Protein AF-A0A6C0AJN1-F1 (afdb_monomer_lite)

Secondary structure (DSSP, 8-state):
----GGGGT--HHHHHHHHHHHHHHHHHT-HHHHHH----TTTTTS---HHHHHHHHH--S---HHHHHHHHHHHHHHHHHHHHHHHHHHS----------------HHHHHHHHHHHHHSPTTPPPPHHHHHHHHH-GGGGTT-

pLDDT: mean 80.26, std 13.32, range [37.97, 93.69]

Radius of gyration: 24.34 Å; chains: 1; bounding box: 43×32×63 Å

Structure (mmCIF, N/CA/C/O backbone):
data_AF-A0A6C0AJN1-F1
#
_entry.id   AF-A0A6C0AJN1-F1
#
loop_
_atom_site.group_PDB
_atom_site.id
_atom_site.type_symbol
_atom_site.label_atom_id
_atom_site.label_alt_id
_atom_site.label_comp_id
_atom_site.label_asym_id
_atom_site.label_entity_id
_atom_site.label_seq_id
_atom_site.pdbx_PDB_ins_code
_atom_site.Cartn_x
_atom_site.Cartn_y
_atom_site.Cartn_z
_atom_site.occupancy
_atom_site.B_iso_or_equiv
_atom_site.auth_seq_id
_atom_site.auth_comp_id
_atom_site.auth_asym_id
_atom_site.auth_atom_id
_atom_site.pdbx_PDB_model_num
ATOM 1 N N . MET A 1 1 ? -6.325 3.435 -18.582 1.00 49.62 1 MET A N 1
ATOM 2 C CA . MET A 1 1 ? -6.537 4.818 -18.097 1.00 49.62 1 MET A CA 1
ATOM 3 C C . MET A 1 1 ? -5.897 4.874 -16.725 1.00 49.62 1 MET A C 1
ATOM 5 O O . MET A 1 1 ? -6.226 3.981 -15.955 1.00 49.62 1 MET A O 1
ATOM 9 N N . PRO A 1 2 ? -4.992 5.827 -16.448 1.00 64.00 2 PRO A N 1
ATOM 10 C CA . PRO A 1 2 ? -4.349 5.928 -15.138 1.00 64.00 2 PRO A CA 1
ATOM 11 C C . PRO A 1 2 ? -5.393 6.192 -14.052 1.00 64.00 2 PRO A C 1
ATOM 13 O O . PRO A 1 2 ? -6.385 6.895 -14.296 1.00 64.00 2 PRO A O 1
ATOM 16 N N . LEU A 1 3 ? -5.188 5.609 -12.876 1.00 71.69 3 LEU A N 1
ATOM 17 C CA . LEU A 1 3 ? -6.141 5.691 -11.778 1.00 71.69 3 LEU A CA 1
ATOM 18 C C . LEU A 1 3 ? -6.139 7.103 -11.163 1.00 71.69 3 LEU A C 1
ATOM 20 O O . LEU A 1 3 ? -5.100 7.743 -10.982 1.00 71.69 3 LEU A O 1
ATOM 24 N N . ASN A 1 4 ? -7.321 7.620 -10.821 1.00 76.44 4 ASN A N 1
ATOM 25 C CA . ASN A 1 4 ? -7.433 8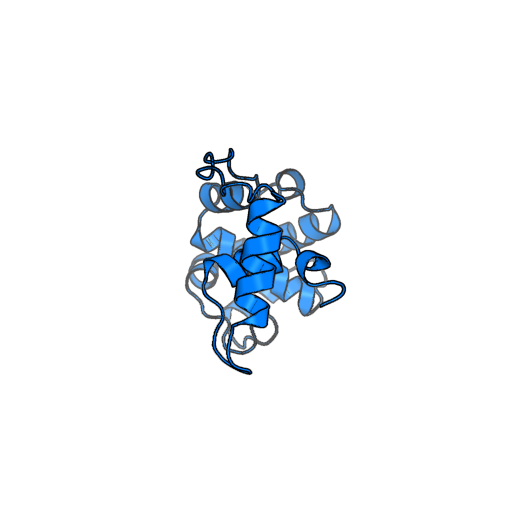.896 -10.114 1.00 76.44 4 ASN A CA 1
ATOM 26 C C . ASN A 1 4 ? -7.402 8.659 -8.597 1.00 76.44 4 ASN A C 1
ATOM 28 O O . ASN A 1 4 ? -8.457 8.551 -7.965 1.00 76.44 4 ASN A O 1
ATOM 32 N N . PHE A 1 5 ? -6.209 8.588 -8.002 1.00 79.56 5 PHE A N 1
ATOM 33 C CA . PHE A 1 5 ? -6.068 8.305 -6.568 1.00 79.56 5 PHE A CA 1
ATOM 34 C C . PHE A 1 5 ? -6.627 9.422 -5.674 1.00 79.56 5 PHE A C 1
ATOM 36 O O . PHE A 1 5 ? -7.049 9.141 -4.555 1.00 79.56 5 PHE A O 1
ATOM 43 N N . SER A 1 6 ? -6.763 10.662 -6.155 1.00 72.06 6 SER A N 1
ATOM 44 C CA . SER A 1 6 ? -7.447 11.720 -5.392 1.00 72.06 6 SER A CA 1
ATOM 45 C C . SER A 1 6 ? -8.900 11.364 -5.055 1.00 72.06 6 SER A C 1
ATOM 47 O O . SER A 1 6 ? -9.394 11.739 -3.994 1.00 72.06 6 SER A O 1
ATOM 49 N N . SER A 1 7 ? -9.579 10.588 -5.909 1.00 75.12 7 SER A N 1
ATOM 50 C CA . SER A 1 7 ? -10.943 10.104 -5.635 1.00 75.12 7 SER A CA 1
ATOM 51 C C . SER A 1 7 ? -11.015 9.057 -4.513 1.00 75.12 7 SER A C 1
ATOM 53 O O . SER A 1 7 ? -12.088 8.810 -3.970 1.00 75.12 7 SER A O 1
ATOM 55 N N . LEU A 1 8 ? -9.869 8.483 -4.134 1.00 78.06 8 LEU A N 1
ATOM 56 C CA . LEU A 1 8 ? -9.728 7.470 -3.088 1.00 78.06 8 LEU A CA 1
ATOM 57 C C . LEU A 1 8 ? -9.303 8.064 -1.733 1.00 78.06 8 LEU A C 1
ATOM 59 O O . LEU A 1 8 ? -9.010 7.317 -0.803 1.00 78.06 8 LEU A O 1
ATOM 63 N N . GLY A 1 9 ? -9.263 9.397 -1.609 1.00 78.62 9 GLY A N 1
ATOM 64 C CA . GLY A 1 9 ? -8.969 10.093 -0.351 1.00 78.62 9 GLY A CA 1
ATOM 65 C C . GLY A 1 9 ? -7.487 10.374 -0.086 1.00 78.62 9 GLY A C 1
ATOM 66 O O . GLY A 1 9 ? -7.149 10.851 0.997 1.00 78.62 9 GLY A O 1
ATOM 67 N N . PHE A 1 10 ? -6.603 10.119 -1.055 1.00 81.56 10 PHE A N 1
ATOM 68 C CA . PHE A 1 10 ? -5.197 10.514 -0.962 1.00 81.56 10 PHE A CA 1
ATOM 69 C C . PHE A 1 10 ? -5.037 12.028 -1.138 1.00 81.56 10 PHE A C 1
ATOM 71 O O . PHE A 1 10 ? -5.748 12.660 -1.926 1.00 81.56 10 PHE A O 1
ATOM 78 N N . ASN A 1 11 ? -4.081 12.616 -0.416 1.00 86.38 11 ASN A N 1
ATOM 79 C CA . ASN A 1 11 ? -3.716 14.015 -0.624 1.00 86.38 11 ASN A CA 1
ATOM 80 C C . ASN A 1 11 ? -3.013 14.198 -1.989 1.00 86.38 11 ASN A C 1
ATOM 82 O O . ASN A 1 11 ? -2.712 13.238 -2.700 1.00 86.38 11 ASN A O 1
ATOM 86 N N . SER A 1 12 ? -2.760 15.449 -2.377 1.00 84.75 12 SER A N 1
ATOM 87 C CA . SER A 1 12 ? -2.162 15.768 -3.679 1.00 84.75 12 SER A CA 1
ATOM 88 C C . SER A 1 12 ? -0.748 15.212 -3.865 1.00 84.75 12 SER A C 1
ATOM 90 O O . SER A 1 12 ? -0.384 14.863 -4.986 1.00 84.75 12 SER A O 1
ATOM 92 N N . GLU A 1 13 ? 0.043 15.141 -2.793 1.00 85.69 13 GLU A N 1
ATOM 93 C CA . GLU A 1 13 ? 1.419 14.636 -2.827 1.00 85.69 13 GLU A CA 1
ATOM 94 C C . GLU A 1 13 ? 1.433 13.114 -3.009 1.00 85.69 13 GLU A C 1
ATOM 96 O O . GLU A 1 13 ? 2.057 12.609 -3.942 1.00 85.69 13 GLU A O 1
ATOM 101 N N . ASP A 1 14 ? 0.653 12.397 -2.201 1.00 85.62 14 ASP A N 1
ATOM 102 C CA . ASP A 1 14 ? 0.499 10.946 -2.292 1.00 85.62 14 ASP A CA 1
ATOM 103 C C . ASP A 1 14 ? -0.088 10.531 -3.647 1.00 85.62 14 ASP A C 1
ATOM 105 O O . ASP A 1 14 ? 0.378 9.570 -4.254 1.00 85.62 14 ASP A O 1
ATOM 109 N N . ASN A 1 15 ? -1.060 11.281 -4.179 1.00 87.81 15 ASN A N 1
ATOM 110 C CA . ASN A 1 15 ? -1.599 11.023 -5.515 1.00 87.81 15 ASN A CA 1
ATOM 111 C C . ASN A 1 15 ? -0.521 11.157 -6.605 1.00 87.81 15 ASN A C 1
ATOM 113 O O . ASN A 1 15 ? -0.460 10.314 -7.496 1.00 87.81 15 ASN A O 1
ATOM 117 N N . ALA A 1 16 ? 0.343 12.175 -6.537 1.00 88.69 16 ALA A N 1
ATOM 118 C CA . ALA A 1 16 ? 1.430 12.338 -7.503 1.00 88.69 16 ALA A CA 1
ATOM 119 C C . ALA A 1 16 ? 2.450 11.189 -7.413 1.00 88.69 16 ALA A C 1
ATOM 121 O O . ALA A 1 16 ? 2.865 10.651 -8.439 1.00 88.69 16 ALA A O 1
ATOM 122 N N . ILE A 1 17 ? 2.793 10.769 -6.192 1.00 91.50 17 ILE A N 1
ATOM 123 C CA . ILE A 1 17 ? 3.685 9.632 -5.924 1.00 91.50 17 ILE A CA 1
ATOM 124 C C . ILE A 1 17 ? 3.102 8.328 -6.486 1.00 91.50 17 ILE A C 1
ATOM 126 O O . ILE A 1 17 ? 3.815 7.577 -7.153 1.00 91.50 17 ILE A O 1
ATOM 130 N N . LEU A 1 18 ? 1.814 8.063 -6.245 1.00 91.50 18 LEU A N 1
ATOM 131 C CA . LEU A 1 18 ? 1.136 6.854 -6.717 1.00 91.50 18 LEU A CA 1
ATOM 132 C C . LEU A 1 18 ? 1.000 6.833 -8.243 1.00 91.50 18 LEU A C 1
ATOM 134 O O . LEU A 1 18 ? 1.236 5.791 -8.846 1.00 91.50 18 LEU A O 1
ATOM 138 N N . GLN A 1 19 ? 0.701 7.972 -8.875 1.00 91.88 19 GLN A N 1
ATOM 139 C CA . GLN A 1 19 ? 0.652 8.083 -10.339 1.00 91.88 19 GLN A CA 1
ATOM 140 C C . GLN A 1 19 ? 2.028 7.908 -10.990 1.00 91.88 19 GLN A C 1
ATOM 142 O O . GLN A 1 19 ? 2.137 7.272 -12.040 1.00 91.88 19 GLN A O 1
ATOM 147 N N . ASP A 1 20 ? 3.084 8.462 -10.386 1.00 93.31 20 ASP A N 1
ATOM 148 C CA . ASP A 1 20 ? 4.454 8.255 -10.863 1.00 93.31 20 ASP A CA 1
ATOM 149 C C . ASP A 1 20 ? 4.841 6.773 -10.778 1.00 93.31 20 ASP A C 1
ATOM 151 O O . ASP A 1 20 ? 5.404 6.226 -11.727 1.00 93.31 20 ASP A O 1
ATOM 155 N N . MET A 1 21 ? 4.462 6.101 -9.684 1.00 93.69 21 MET A N 1
ATOM 156 C CA . MET A 1 21 ? 4.717 4.674 -9.494 1.00 93.69 21 MET A CA 1
ATOM 157 C C . MET A 1 21 ? 3.930 3.801 -10.476 1.00 93.69 21 MET A C 1
ATOM 159 O O . MET A 1 21 ? 4.520 2.945 -11.130 1.00 93.69 21 MET A O 1
ATOM 163 N N . GLU A 1 22 ? 2.624 4.038 -10.623 1.00 92.88 22 GLU A N 1
ATOM 164 C CA . GLU A 1 22 ? 1.759 3.336 -11.581 1.00 92.88 22 GLU A CA 1
ATOM 165 C C . GLU A 1 22 ? 2.332 3.458 -13.000 1.00 92.88 22 GLU A C 1
ATOM 167 O O . GLU A 1 22 ? 2.545 2.456 -13.682 1.00 92.88 22 GLU A O 1
ATOM 172 N N . SER A 1 23 ? 2.697 4.680 -13.411 1.00 93.50 23 SER A N 1
ATOM 173 C CA . SER A 1 23 ? 3.288 4.918 -14.729 1.00 93.50 23 SER A CA 1
ATOM 174 C C . SER A 1 23 ? 4.651 4.247 -14.903 1.00 93.50 23 SER A C 1
ATOM 176 O O . SER A 1 23 ? 4.986 3.861 -16.026 1.00 93.50 23 SER A O 1
ATOM 178 N N . ALA A 1 24 ? 5.460 4.154 -13.847 1.00 93.56 24 ALA A N 1
ATOM 179 C CA . ALA A 1 24 ? 6.751 3.485 -13.907 1.00 93.56 24 ALA A CA 1
ATOM 180 C C . ALA A 1 24 ? 6.590 1.968 -14.065 1.00 93.56 24 ALA A C 1
ATOM 182 O O . ALA A 1 24 ? 7.274 1.392 -14.907 1.00 93.56 24 ALA A O 1
ATOM 183 N N . ILE A 1 25 ? 5.655 1.355 -13.328 1.00 93.06 25 ILE A N 1
ATOM 184 C CA . ILE A 1 25 ? 5.350 -0.083 -13.401 1.00 93.06 25 ILE A CA 1
ATOM 185 C C . ILE A 1 25 ? 4.751 -0.455 -14.764 1.00 93.06 25 ILE A C 1
ATOM 187 O O . ILE A 1 25 ? 5.147 -1.469 -15.341 1.00 93.06 25 ILE A O 1
ATOM 191 N N . ASP A 1 26 ? 3.856 0.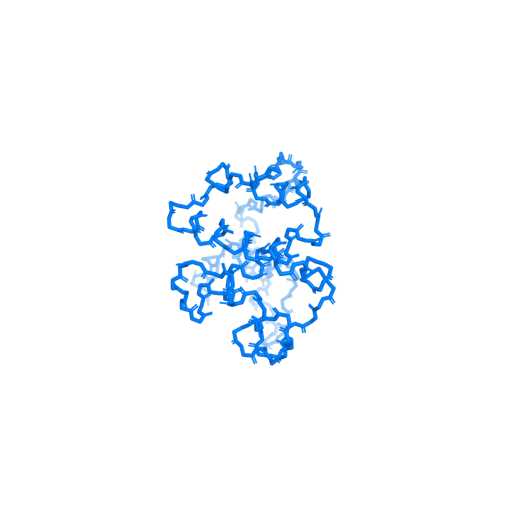382 -15.303 1.00 92.19 26 ASP A N 1
ATOM 192 C CA . ASP A 1 26 ? 3.314 0.236 -16.663 1.00 92.19 26 ASP A CA 1
ATOM 193 C C . ASP A 1 26 ? 4.432 0.202 -17.712 1.00 92.19 26 ASP A C 1
ATOM 195 O O . ASP A 1 26 ? 4.424 -0.618 -18.627 1.00 92.19 26 ASP A O 1
ATOM 199 N N . LYS A 1 27 ? 5.416 1.100 -17.588 1.00 92.81 27 LYS A N 1
ATOM 200 C CA . LYS A 1 27 ? 6.528 1.198 -18.544 1.00 92.81 27 LYS A CA 1
ATOM 201 C C . LYS A 1 27 ? 7.551 0.084 -18.406 1.00 92.81 27 LYS A C 1
ATOM 203 O O . LYS A 1 27 ? 8.180 -0.263 -19.403 1.00 92.81 27 LYS A O 1
ATOM 208 N N . SER A 1 28 ? 7.753 -0.429 -17.196 1.00 91.81 28 SER A N 1
ATOM 209 C CA . SER A 1 28 ? 8.654 -1.553 -16.958 1.00 91.81 28 SER A CA 1
ATOM 210 C C . SER A 1 28 ? 8.021 -2.907 -17.277 1.00 91.81 28 SER A C 1
ATOM 212 O O . SER A 1 28 ? 8.749 -3.894 -17.284 1.00 91.81 28 SER A O 1
ATOM 214 N N . ASP A 1 29 ? 6.711 -2.964 -17.549 1.00 92.06 29 ASP A N 1
ATOM 215 C CA . ASP A 1 29 ? 5.949 -4.200 -17.783 1.00 92.06 29 ASP A CA 1
ATOM 216 C C . ASP A 1 29 ? 6.109 -5.213 -16.632 1.00 92.06 29 ASP A C 1
ATOM 218 O O . ASP A 1 29 ? 6.328 -6.409 -16.812 1.00 92.06 29 ASP A O 1
ATOM 222 N N . THR A 1 30 ? 6.061 -4.707 -15.395 1.00 91.06 30 THR A N 1
ATOM 223 C CA . THR A 1 30 ? 6.340 -5.501 -14.184 1.00 91.06 30 THR A CA 1
ATOM 224 C C . THR A 1 30 ? 5.101 -5.787 -13.343 1.00 91.06 30 THR A C 1
ATOM 226 O O . THR A 1 30 ? 5.243 -6.251 -12.217 1.00 91.06 30 THR A O 1
ATOM 229 N N . TRP A 1 31 ? 3.886 -5.533 -13.836 1.00 89.31 31 TRP A N 1
ATOM 230 C CA . TRP A 1 31 ? 2.653 -5.746 -13.059 1.00 89.31 31 TRP A CA 1
ATOM 231 C C . TRP A 1 31 ? 2.485 -7.183 -12.565 1.00 89.31 31 TRP A C 1
ATOM 233 O O . TRP A 1 31 ? 2.146 -7.396 -11.401 1.00 89.31 31 TRP A O 1
ATOM 243 N N . ASP A 1 32 ? 2.803 -8.168 -13.406 1.00 88.50 32 ASP A N 1
ATOM 244 C CA . ASP A 1 32 ? 2.763 -9.585 -13.031 1.00 88.50 32 ASP A CA 1
ATOM 245 C C . ASP A 1 32 ? 3.733 -9.909 -11.889 1.00 88.50 32 ASP A C 1
ATOM 247 O O . ASP A 1 32 ? 3.407 -10.682 -10.980 1.00 88.50 32 ASP A O 1
ATOM 251 N N . TRP A 1 33 ? 4.918 -9.295 -11.921 1.00 89.56 33 TRP A N 1
ATOM 252 C CA . TRP A 1 33 ? 5.895 -9.411 -10.848 1.00 89.56 33 TRP A CA 1
ATOM 253 C C . TRP A 1 33 ? 5.437 -8.664 -9.598 1.00 89.56 33 TRP A C 1
ATOM 255 O O . TRP A 1 33 ? 5.571 -9.189 -8.506 1.00 89.56 33 TRP A O 1
ATOM 265 N N . VAL A 1 34 ? 4.844 -7.480 -9.722 1.00 89.00 34 VAL A N 1
ATOM 266 C CA . VAL A 1 34 ? 4.332 -6.722 -8.573 1.00 89.00 34 VAL A CA 1
ATOM 267 C C . VAL A 1 34 ? 3.207 -7.489 -7.867 1.00 89.00 34 VAL A C 1
ATOM 269 O O . VAL A 1 34 ? 3.188 -7.534 -6.639 1.00 89.00 34 VAL A O 1
ATOM 272 N N . ALA A 1 35 ? 2.324 -8.161 -8.615 1.00 87.25 35 ALA A N 1
ATOM 273 C CA . ALA A 1 35 ? 1.254 -8.983 -8.051 1.00 87.25 35 ALA A CA 1
ATOM 274 C C . ALA A 1 35 ? 1.783 -10.216 -7.298 1.00 87.25 35 ALA A C 1
ATOM 276 O O . ALA A 1 35 ? 1.306 -10.534 -6.213 1.00 87.25 35 ALA A O 1
ATOM 277 N N . LYS A 1 36 ? 2.748 -10.942 -7.875 1.00 82.94 36 LYS A N 1
ATOM 278 C CA . LYS A 1 36 ? 3.173 -12.271 -7.380 1.00 82.94 36 LYS A CA 1
ATOM 279 C C . LYS A 1 36 ? 4.497 -12.257 -6.619 1.00 82.94 36 LYS A C 1
ATOM 281 O O . LYS A 1 36 ? 4.847 -13.241 -5.972 1.00 82.94 36 LYS A O 1
ATOM 286 N N . GLY A 1 37 ? 5.259 -11.187 -6.768 1.00 71.94 37 GLY A N 1
ATOM 287 C CA . GLY A 1 37 ? 6.618 -11.049 -6.283 1.00 71.94 37 GLY A CA 1
ATOM 288 C C . GLY A 1 37 ? 6.648 -10.801 -4.787 1.00 71.94 37 GLY A C 1
ATOM 289 O O . GLY A 1 37 ? 5.925 -9.958 -4.257 1.00 71.94 37 GLY A O 1
ATOM 290 N N . ASP A 1 38 ? 7.528 -11.532 -4.115 1.00 75.19 38 ASP A N 1
ATOM 291 C CA . ASP A 1 38 ? 7.895 -11.257 -2.736 1.00 75.19 38 ASP A CA 1
ATOM 292 C C . ASP A 1 38 ? 9.053 -10.242 -2.741 1.00 75.19 38 ASP A C 1
ATOM 294 O O . ASP A 1 38 ? 10.143 -10.563 -3.233 1.00 75.19 38 ASP A O 1
ATOM 298 N N . PRO A 1 39 ? 8.866 -9.018 -2.215 1.00 71.81 39 PRO A N 1
ATOM 299 C CA . PRO A 1 39 ? 9.957 -8.056 -2.096 1.00 71.81 39 PRO A CA 1
ATOM 300 C C . PRO A 1 39 ? 11.074 -8.523 -1.145 1.00 71.81 39 PRO A C 1
ATOM 302 O O . PRO A 1 39 ? 12.168 -7.949 -1.154 1.00 71.81 39 PRO A O 1
ATOM 305 N N . GLY A 1 40 ? 10.826 -9.580 -0.366 1.00 69.38 40 GLY A N 1
ATOM 306 C CA . GLY A 1 40 ? 11.747 -10.199 0.571 1.00 69.38 40 GLY A CA 1
ATOM 307 C C . GLY A 1 40 ? 11.656 -9.598 1.973 1.00 69.38 40 GLY A C 1
ATOM 308 O O . GLY A 1 40 ? 10.896 -8.672 2.251 1.00 69.38 40 GLY A O 1
ATOM 309 N N . LYS A 1 41 ? 12.504 -10.103 2.880 1.00 72.50 41 LYS A N 1
ATOM 310 C CA . LYS A 1 41 ? 12.505 -9.763 4.320 1.00 72.50 41 LYS A CA 1
ATOM 311 C C . LYS A 1 41 ? 12.608 -8.260 4.630 1.00 72.50 41 LYS A C 1
ATOM 313 O O . LYS A 1 41 ? 12.207 -7.836 5.709 1.00 72.50 41 LYS A O 1
ATOM 318 N N . TRP A 1 42 ? 13.176 -7.478 3.716 1.00 74.50 42 TRP A N 1
ATOM 319 C CA . TRP A 1 42 ? 13.447 -6.049 3.895 1.00 74.50 42 TRP A CA 1
ATOM 320 C C . TRP A 1 42 ? 12.534 -5.144 3.055 1.00 74.50 42 TRP A C 1
ATOM 322 O O . TRP A 1 42 ? 12.819 -3.955 2.923 1.00 74.50 42 TRP A O 1
ATOM 332 N N . GLY A 1 43 ? 11.468 -5.706 2.477 1.00 81.00 43 GLY A N 1
ATOM 333 C CA . GLY A 1 43 ? 10.489 -4.955 1.701 1.00 81.00 43 GLY A CA 1
ATOM 334 C C . GLY A 1 43 ? 11.040 -4.376 0.396 1.00 81.00 43 GLY A C 1
ATOM 335 O O . GLY A 1 43 ? 12.162 -4.649 -0.043 1.00 81.00 43 GLY A O 1
ATOM 336 N N . TYR A 1 44 ? 10.212 -3.564 -0.260 1.00 84.50 44 TYR A N 1
ATOM 337 C CA . TYR A 1 44 ? 10.506 -3.002 -1.581 1.00 84.50 44 TYR A CA 1
ATOM 338 C C . TYR A 1 44 ? 11.689 -2.027 -1.577 1.00 84.50 44 TYR A C 1
ATOM 340 O O . TYR A 1 44 ? 12.359 -1.852 -2.598 1.00 84.50 44 TYR A O 1
ATOM 348 N N . PHE A 1 45 ? 11.988 -1.410 -0.432 1.00 79.19 45 PHE A N 1
ATOM 349 C CA . PHE A 1 45 ? 13.078 -0.447 -0.315 1.00 79.19 45 PHE A CA 1
ATOM 350 C C . PHE A 1 45 ? 14.457 -1.075 -0.590 1.00 79.19 45 PHE A C 1
ATOM 352 O O . PHE A 1 45 ? 15.246 -0.511 -1.359 1.00 79.19 45 PHE A O 1
ATOM 359 N N . MET A 1 46 ? 14.737 -2.250 -0.013 1.00 78.62 46 MET A N 1
ATOM 360 C CA . MET A 1 46 ? 16.037 -2.932 -0.139 1.00 78.62 46 MET A CA 1
ATOM 361 C C . MET A 1 46 ? 16.012 -4.138 -1.086 1.00 78.62 46 MET A C 1
ATOM 363 O O . MET A 1 46 ? 16.965 -4.918 -1.108 1.00 78.62 46 MET A O 1
ATOM 367 N N . SER A 1 47 ? 14.942 -4.311 -1.864 1.00 82.25 47 SER A N 1
ATOM 368 C CA . SER A 1 47 ? 14.821 -5.457 -2.761 1.00 82.25 47 SER A CA 1
ATOM 369 C C . SER A 1 47 ? 15.889 -5.417 -3.873 1.00 82.25 47 SER A C 1
ATOM 371 O O . SER A 1 47 ? 15.996 -4.414 -4.587 1.00 82.25 47 SER A O 1
ATOM 373 N N . PRO A 1 48 ? 16.685 -6.491 -4.061 1.00 81.12 48 PRO A N 1
ATOM 374 C CA . PRO A 1 48 ? 17.692 -6.575 -5.124 1.00 81.12 48 PRO A CA 1
ATOM 375 C C . PRO A 1 48 ? 17.105 -6.980 -6.490 1.00 81.12 48 PRO A C 1
ATOM 377 O O . PRO A 1 48 ? 17.858 -7.140 -7.464 1.00 81.12 48 PRO A O 1
ATOM 380 N N . ALA A 1 49 ? 15.782 -7.168 -6.559 1.00 86.12 49 ALA A N 1
ATOM 381 C CA . ALA A 1 49 ? 15.072 -7.647 -7.735 1.00 86.12 49 ALA A CA 1
ATOM 382 C C . ALA A 1 49 ? 15.378 -6.782 -8.978 1.00 86.12 49 ALA A C 1
ATOM 384 O O . ALA A 1 49 ? 15.421 -5.547 -8.882 1.00 86.12 49 ALA A O 1
ATOM 385 N N . PRO A 1 50 ? 15.653 -7.395 -10.144 1.00 89.19 50 PRO A N 1
ATOM 386 C CA . PRO A 1 50 ? 15.895 -6.650 -11.379 1.00 89.19 50 PRO A CA 1
ATOM 387 C C . PRO A 1 50 ? 14.685 -5.800 -11.797 1.00 89.19 50 PRO A C 1
ATOM 389 O O . PRO A 1 50 ? 14.876 -4.709 -12.325 1.00 89.19 50 PRO A O 1
ATOM 392 N N . GLU A 1 51 ? 13.469 -6.227 -11.470 1.00 90.81 51 GLU A N 1
ATOM 393 C CA . GLU A 1 51 ? 12.220 -5.512 -11.742 1.00 90.81 51 GLU A CA 1
ATOM 394 C C . GLU A 1 51 ? 12.164 -4.178 -10.992 1.00 90.81 51 GLU A C 1
ATOM 396 O O . GLU A 1 51 ? 11.811 -3.155 -11.568 1.00 90.81 51 GLU A O 1
ATOM 401 N N . ILE A 1 52 ? 12.628 -4.140 -9.738 1.00 89.69 52 ILE A N 1
ATOM 402 C CA . ILE A 1 52 ? 12.722 -2.894 -8.960 1.00 89.69 52 ILE A CA 1
ATOM 403 C C . ILE A 1 52 ? 13.735 -1.934 -9.573 1.00 89.69 52 ILE A C 1
ATOM 405 O O . ILE A 1 52 ? 13.523 -0.721 -9.571 1.00 89.69 52 ILE A O 1
ATOM 409 N N . ARG A 1 53 ? 14.838 -2.460 -10.115 1.00 89.19 53 ARG A N 1
ATOM 410 C CA . ARG A 1 53 ? 15.802 -1.634 -10.850 1.00 89.19 53 ARG A CA 1
ATOM 411 C C . ARG A 1 53 ? 15.186 -1.057 -12.118 1.00 89.19 53 ARG A C 1
ATOM 413 O O . ARG A 1 53 ? 15.487 0.090 -12.431 1.00 89.19 53 ARG A O 1
ATOM 420 N N . GLU A 1 54 ? 14.336 -1.812 -12.805 1.00 91.94 54 GLU A N 1
ATOM 421 C CA . GLU A 1 54 ? 13.653 -1.333 -14.004 1.00 91.9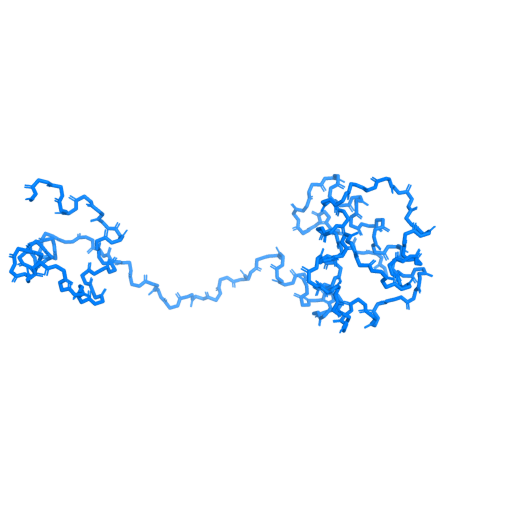4 54 GLU A CA 1
ATOM 422 C C . GLU A 1 54 ? 12.584 -0.287 -13.671 1.00 91.94 54 GLU A C 1
ATOM 424 O O . GLU A 1 54 ? 12.629 0.804 -14.231 1.00 91.94 54 GLU A O 1
ATOM 429 N N . ILE A 1 55 ? 11.727 -0.530 -12.673 1.00 92.25 55 ILE A N 1
ATOM 430 C CA . ILE A 1 55 ? 10.744 0.453 -12.180 1.00 92.25 55 ILE A CA 1
ATOM 431 C C . ILE A 1 55 ? 11.444 1.775 -11.831 1.00 92.25 55 ILE A C 1
ATOM 433 O O . ILE A 1 55 ? 11.039 2.846 -12.283 1.00 92.25 55 ILE A O 1
ATOM 437 N N . ARG A 1 56 ? 12.564 1.714 -11.095 1.00 90.19 56 ARG A N 1
ATOM 438 C CA . ARG A 1 56 ? 13.335 2.905 -10.698 1.00 90.19 56 ARG A CA 1
ATOM 439 C C . ARG A 1 56 ? 13.882 3.719 -11.874 1.00 90.19 56 ARG A C 1
ATOM 441 O O . ARG A 1 56 ? 14.116 4.910 -11.694 1.00 90.19 56 ARG A O 1
ATOM 448 N N . ARG A 1 57 ? 14.089 3.123 -13.055 1.00 91.50 57 ARG A N 1
ATOM 449 C CA . ARG A 1 57 ? 14.537 3.854 -14.259 1.00 91.50 57 ARG A CA 1
ATOM 450 C C . ARG A 1 57 ? 13.436 4.712 -14.873 1.00 91.50 57 ARG A C 1
ATOM 452 O O . ARG A 1 57 ? 13.754 5.676 -15.564 1.00 91.50 57 ARG A O 1
ATOM 459 N N . HIS A 1 58 ? 12.172 4.365 -14.632 1.00 92.56 58 HIS A N 1
ATOM 460 C CA . HIS A 1 58 ? 11.016 5.038 -15.229 1.00 92.56 58 HIS A CA 1
ATOM 461 C C . HIS A 1 58 ? 10.329 6.039 -14.292 1.00 92.56 58 HIS A C 1
ATOM 463 O O . HIS A 1 58 ? 9.469 6.789 -14.761 1.00 92.56 58 HIS A O 1
ATOM 469 N N . LEU A 1 59 ? 10.733 6.089 -13.014 1.00 92.38 59 LEU A N 1
ATOM 470 C CA . LEU A 1 59 ? 10.292 7.103 -12.050 1.00 92.38 59 LEU A CA 1
ATOM 471 C C . LEU A 1 59 ? 10.712 8.503 -12.505 1.00 92.38 59 LEU A C 1
ATOM 473 O O . LEU A 1 59 ? 11.862 8.730 -12.889 1.00 92.38 59 LEU A O 1
ATOM 477 N N . LYS A 1 60 ? 9.787 9.459 -12.428 1.00 90.69 60 LYS A N 1
ATOM 478 C CA . LYS A 1 60 ? 10.052 10.867 -12.757 1.00 90.69 60 LYS A CA 1
ATOM 479 C C . LYS A 1 60 ? 10.249 11.720 -11.515 1.00 90.69 60 LYS A C 1
ATOM 481 O O . LYS A 1 60 ? 10.828 12.803 -11.614 1.00 90.69 60 LYS A O 1
ATOM 486 N N . MET A 1 61 ? 9.757 11.264 -10.367 1.00 88.88 61 MET A N 1
ATOM 487 C CA . MET A 1 61 ? 9.890 11.964 -9.096 1.00 88.88 61 MET A CA 1
ATOM 488 C C . MET A 1 61 ? 10.977 11.328 -8.231 1.00 88.88 61 MET A C 1
ATOM 490 O O . MET A 1 61 ? 11.315 10.154 -8.368 1.00 88.88 61 MET A O 1
ATOM 494 N N . SER A 1 62 ? 11.543 12.121 -7.321 1.00 86.75 62 SER A N 1
ATOM 495 C CA . SER A 1 62 ? 12.431 11.585 -6.293 1.00 86.75 62 SER A CA 1
ATOM 496 C C . SER A 1 62 ? 11.588 10.974 -5.181 1.00 86.75 62 SER A C 1
ATOM 498 O O . SER A 1 62 ? 10.750 11.656 -4.592 1.00 86.75 62 SER A O 1
ATOM 500 N N . HIS A 1 63 ? 11.825 9.701 -4.881 1.00 87.56 63 HIS A N 1
ATOM 501 C CA . HIS A 1 63 ? 11.151 8.992 -3.799 1.00 87.56 63 HIS A CA 1
ATOM 502 C C . HIS A 1 63 ? 12.134 8.745 -2.662 1.00 87.56 63 HIS A C 1
ATOM 504 O O . HIS A 1 63 ? 13.246 8.258 -2.870 1.00 87.56 63 HIS A O 1
ATOM 510 N N . THR A 1 64 ? 11.711 9.037 -1.435 1.00 88.50 64 THR A N 1
ATOM 511 C CA . THR A 1 64 ? 12.417 8.532 -0.256 1.00 88.50 64 THR A CA 1
ATOM 512 C C . THR A 1 64 ? 12.235 7.018 -0.153 1.00 88.50 64 THR A C 1
ATOM 514 O O . THR A 1 64 ? 11.295 6.452 -0.709 1.00 88.50 64 THR A O 1
ATOM 517 N N . ALA A 1 65 ? 13.092 6.365 0.632 1.00 83.94 65 ALA A N 1
ATOM 518 C CA . ALA A 1 65 ? 12.954 4.952 0.982 1.00 83.94 65 ALA A CA 1
ATOM 519 C C . ALA A 1 65 ? 11.519 4.575 1.389 1.00 83.94 65 ALA A C 1
ATOM 521 O O . ALA A 1 65 ? 10.938 3.620 0.880 1.00 83.94 65 ALA A O 1
ATOM 522 N N . LYS A 1 66 ? 10.946 5.392 2.276 1.00 86.88 66 LYS A N 1
ATOM 523 C CA . LYS A 1 66 ? 9.635 5.177 2.881 1.00 86.88 66 LYS A CA 1
ATOM 524 C C . LYS A 1 66 ? 8.493 5.412 1.894 1.00 86.88 66 LYS A C 1
ATOM 526 O O . LYS A 1 66 ? 7.551 4.629 1.870 1.00 86.88 66 LYS A O 1
ATOM 531 N N . THR A 1 67 ? 8.563 6.476 1.091 1.00 89.44 67 THR A N 1
ATOM 532 C CA . THR A 1 67 ? 7.514 6.777 0.100 1.00 89.44 67 THR A CA 1
ATOM 533 C C . THR A 1 67 ? 7.523 5.762 -1.036 1.00 89.44 67 THR A C 1
ATOM 535 O O . THR A 1 67 ? 6.458 5.329 -1.460 1.00 89.44 67 THR A O 1
ATOM 538 N N . PHE A 1 68 ? 8.707 5.308 -1.461 1.00 90.44 68 PHE A N 1
ATOM 539 C CA . PHE A 1 68 ? 8.842 4.234 -2.443 1.00 90.44 68 PHE A CA 1
ATOM 540 C C . PHE A 1 68 ? 8.223 2.927 -1.935 1.00 90.44 68 PHE A C 1
ATOM 542 O O . PHE A 1 68 ? 7.441 2.296 -2.640 1.00 90.44 68 PHE A O 1
ATOM 549 N N . GLU A 1 69 ? 8.547 2.529 -0.703 1.00 90.06 69 GLU A N 1
ATOM 550 C CA . GLU A 1 69 ? 8.010 1.308 -0.098 1.00 90.06 69 GLU A CA 1
ATOM 551 C C . GLU A 1 69 ? 6.487 1.364 0.076 1.00 90.06 69 GLU A C 1
ATOM 553 O O . GLU A 1 69 ? 5.794 0.411 -0.287 1.00 90.06 69 GLU A O 1
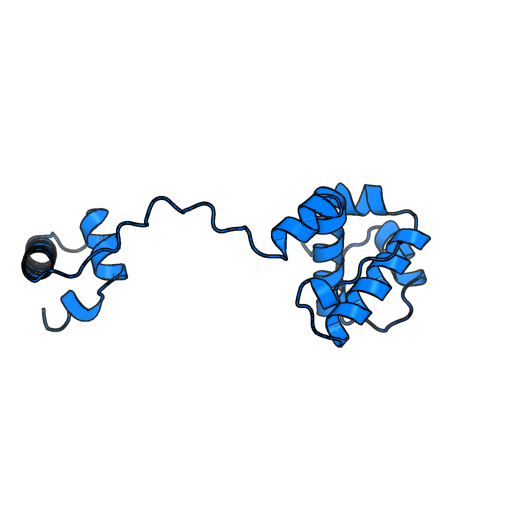ATOM 558 N N . ALA A 1 70 ? 5.957 2.490 0.562 1.00 88.75 70 ALA A N 1
ATOM 559 C CA . ALA A 1 70 ? 4.518 2.694 0.686 1.00 88.75 70 ALA A CA 1
ATOM 560 C C . ALA A 1 70 ? 3.818 2.625 -0.681 1.00 88.75 70 ALA A C 1
ATOM 562 O O . ALA A 1 70 ? 2.861 1.870 -0.838 1.00 88.75 70 ALA A O 1
ATOM 563 N N . ALA A 1 71 ? 4.333 3.337 -1.687 1.00 91.94 71 ALA A N 1
ATOM 564 C CA . ALA A 1 71 ? 3.760 3.343 -3.030 1.00 91.94 71 ALA A CA 1
ATOM 565 C C . ALA A 1 71 ? 3.793 1.952 -3.679 1.00 91.94 71 ALA A C 1
ATOM 567 O O . ALA A 1 71 ? 2.782 1.509 -4.212 1.00 91.94 71 ALA A O 1
ATOM 568 N N . MET A 1 72 ? 4.907 1.221 -3.580 1.00 91.31 72 MET A N 1
ATOM 569 C CA . MET A 1 72 ? 5.001 -0.149 -4.102 1.00 91.31 72 MET A CA 1
ATOM 570 C C . MET A 1 72 ? 4.031 -1.112 -3.411 1.00 91.31 72 MET A C 1
ATOM 572 O O . MET A 1 72 ? 3.471 -1.983 -4.068 1.00 91.31 72 MET A O 1
ATOM 576 N N . THR A 1 73 ? 3.791 -0.939 -2.110 1.00 89.50 73 THR A N 1
ATOM 577 C CA . THR A 1 73 ? 2.814 -1.748 -1.362 1.00 89.50 73 THR A CA 1
ATOM 578 C C . THR A 1 73 ? 1.381 -1.481 -1.838 1.00 89.50 73 THR A C 1
ATOM 580 O O . THR A 1 73 ? 0.577 -2.407 -1.981 1.00 89.50 73 THR A O 1
ATOM 583 N N . GLU A 1 74 ? 1.058 -0.221 -2.137 1.00 90.25 74 GLU A N 1
ATOM 584 C CA . GLU A 1 74 ? -0.234 0.143 -2.729 1.00 90.25 74 GLU A CA 1
ATOM 585 C C . GLU A 1 74 ? -0.374 -0.416 -4.151 1.00 90.25 74 GLU A C 1
ATOM 587 O O . GLU A 1 74 ? -1.409 -0.991 -4.485 1.00 90.25 74 GLU A O 1
ATOM 592 N N . MET A 1 75 ? 0.686 -0.350 -4.964 1.00 92.06 75 MET A N 1
ATOM 593 C CA . MET A 1 75 ? 0.690 -0.941 -6.308 1.00 92.06 75 MET A CA 1
ATOM 594 C C . MET A 1 75 ? 0.578 -2.466 -6.274 1.00 92.06 75 MET A C 1
ATOM 596 O O . MET A 1 75 ? -0.128 -3.037 -7.098 1.00 92.06 75 MET A O 1
ATOM 600 N N . GLN A 1 76 ? 1.197 -3.137 -5.301 1.00 90.38 76 GLN A N 1
ATOM 601 C CA . GLN A 1 76 ? 1.011 -4.572 -5.080 1.00 90.38 76 GLN A CA 1
ATOM 602 C C . GLN A 1 76 ? -0.442 -4.906 -4.742 1.00 90.38 76 GLN A C 1
ATOM 604 O O . GLN A 1 76 ? -1.004 -5.850 -5.295 1.00 90.38 76 GLN A O 1
ATOM 609 N N . SER A 1 77 ? -1.073 -4.109 -3.880 1.00 87.88 77 SER A N 1
ATOM 610 C CA . SER A 1 77 ? -2.489 -4.279 -3.541 1.00 87.88 77 SER A CA 1
ATOM 611 C C . SER A 1 77 ? -3.385 -4.077 -4.766 1.00 87.88 77 SER A C 1
ATOM 613 O O . SER A 1 77 ? -4.304 -4.865 -4.992 1.00 87.88 77 SER A O 1
ATOM 615 N N . LEU A 1 78 ? -3.087 -3.068 -5.591 1.00 88.88 78 LEU A N 1
ATOM 616 C CA . LEU A 1 78 ? -3.772 -2.814 -6.857 1.00 88.88 78 LEU A CA 1
ATOM 617 C C . LEU A 1 78 ? -3.597 -3.972 -7.850 1.00 88.88 78 LEU A C 1
ATOM 619 O O . LEU A 1 78 ? -4.573 -4.420 -8.449 1.00 88.88 78 LEU A O 1
ATOM 623 N N . ALA A 1 79 ? -2.378 -4.493 -7.982 1.00 88.50 79 ALA A N 1
ATOM 624 C CA . ALA A 1 79 ? -2.051 -5.594 -8.883 1.00 88.50 79 ALA A CA 1
ATOM 625 C C . ALA A 1 79 ? -2.717 -6.917 -8.461 1.00 88.50 79 ALA A C 1
ATOM 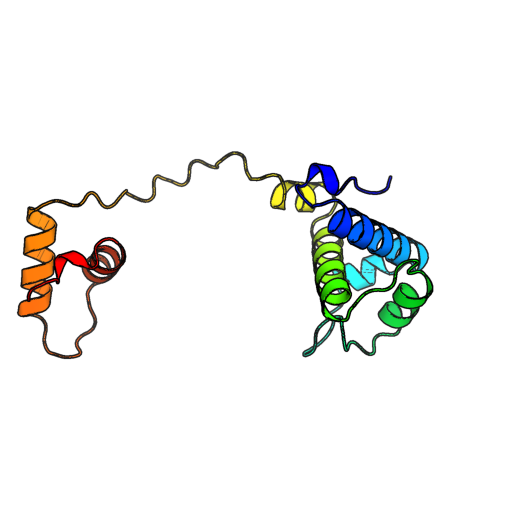627 O O . ALA A 1 79 ? -3.166 -7.685 -9.308 1.00 88.50 79 ALA A O 1
ATOM 628 N N . LEU A 1 80 ? -2.804 -7.176 -7.152 1.00 86.81 80 LEU A N 1
ATOM 629 C CA . LEU A 1 80 ? -3.422 -8.379 -6.589 1.00 86.81 80 LEU A CA 1
ATOM 630 C C . LEU A 1 80 ? -4.950 -8.371 -6.681 1.00 86.81 80 LEU A C 1
ATOM 632 O O . LEU A 1 80 ? -5.556 -9.402 -6.971 1.00 86.81 80 LEU A O 1
ATOM 636 N N . LEU A 1 81 ? -5.578 -7.233 -6.381 1.00 83.81 81 LEU A N 1
ATOM 637 C CA . LEU A 1 81 ? -7.036 -7.122 -6.277 1.00 83.81 81 LEU A CA 1
ATOM 638 C C . LEU A 1 81 ? -7.700 -6.697 -7.591 1.00 83.81 81 LEU A C 1
ATOM 640 O O . LEU A 1 81 ? -8.917 -6.833 -7.736 1.00 83.81 81 LEU A O 1
ATOM 644 N N . GLY A 1 82 ? -6.921 -6.153 -8.527 1.00 84.12 82 GLY A N 1
ATOM 645 C CA . GLY A 1 82 ? -7.442 -5.408 -9.665 1.00 84.12 82 GLY A CA 1
ATOM 646 C C . GLY A 1 82 ? -8.036 -4.060 -9.245 1.00 84.12 82 GLY A C 1
ATOM 647 O O . GLY A 1 82 ? -8.233 -3.773 -8.062 1.00 84.12 82 GLY A O 1
ATOM 648 N N . ILE A 1 83 ? -8.345 -3.223 -10.236 1.00 84.25 83 ILE A N 1
ATOM 649 C CA . ILE A 1 83 ? -8.844 -1.852 -10.034 1.00 84.25 83 ILE A CA 1
ATOM 650 C C . ILE A 1 83 ? -10.098 -1.831 -9.151 1.00 84.25 83 ILE A C 1
ATOM 652 O O . ILE A 1 83 ? -10.131 -1.115 -8.153 1.00 84.25 83 ILE A O 1
ATOM 656 N N . ASP A 1 84 ? -11.105 -2.643 -9.476 1.00 79.94 84 ASP A N 1
ATOM 657 C CA . ASP A 1 84 ? -12.382 -2.651 -8.754 1.00 79.94 84 ASP A CA 1
ATOM 658 C C . ASP A 1 84 ? -12.220 -3.135 -7.308 1.00 79.94 84 ASP A C 1
ATOM 660 O O . ASP A 1 84 ? -12.758 -2.535 -6.373 1.00 79.94 84 ASP A O 1
ATOM 664 N N . GLY A 1 85 ? -11.424 -4.190 -7.111 1.00 80.62 85 GLY A N 1
ATOM 665 C CA . GLY A 1 85 ? -11.115 -4.726 -5.791 1.00 80.62 85 GLY A CA 1
ATOM 666 C C . GLY A 1 85 ? -10.350 -3.713 -4.944 1.00 80.62 85 GLY A C 1
ATOM 667 O O . GLY A 1 85 ? -10.755 -3.423 -3.819 1.00 80.62 85 GLY A O 1
ATOM 668 N N . TYR A 1 86 ? -9.306 -3.101 -5.496 1.00 85.00 86 TYR A N 1
ATOM 669 C CA . TYR A 1 86 ? -8.519 -2.084 -4.804 1.00 85.00 86 TYR A CA 1
ATOM 670 C C . TYR A 1 86 ? -9.358 -0.859 -4.435 1.00 85.00 86 TYR A C 1
ATOM 672 O O . TYR A 1 86 ? -9.382 -0.470 -3.265 1.00 85.00 86 TYR A O 1
ATOM 680 N N . CYS A 1 87 ? -10.122 -0.307 -5.381 1.00 82.56 87 CYS A N 1
ATOM 681 C CA . CYS A 1 87 ? -11.039 0.798 -5.111 1.00 82.56 87 CYS A CA 1
ATOM 682 C C . CYS A 1 87 ? -12.011 0.438 -3.983 1.00 82.56 87 CYS A C 1
ATOM 684 O O . CYS A 1 87 ? -12.127 1.213 -3.040 1.00 82.56 87 CYS A O 1
ATOM 686 N N . SER A 1 88 ? -12.603 -0.764 -3.993 1.00 77.06 88 SER A N 1
ATOM 687 C CA . SER A 1 88 ? -13.520 -1.206 -2.931 1.00 77.06 88 SER A CA 1
ATOM 688 C C . SER A 1 88 ? -12.878 -1.272 -1.536 1.00 77.06 88 SER A C 1
ATOM 690 O O . SER A 1 88 ? -13.558 -1.031 -0.537 1.00 77.06 88 SER A O 1
ATOM 692 N N . THR A 1 89 ? -11.564 -1.526 -1.444 1.00 77.62 89 THR A N 1
ATOM 693 C CA . THR A 1 89 ? -10.837 -1.462 -0.162 1.00 77.62 89 THR A CA 1
ATOM 694 C C . THR A 1 89 ? -10.585 -0.032 0.319 1.00 77.62 89 THR A C 1
ATOM 696 O O . THR A 1 89 ? -10.440 0.185 1.522 1.00 77.62 89 THR A O 1
ATOM 699 N N . LYS A 1 90 ? -10.545 0.946 -0.597 1.00 75.50 90 LYS A N 1
ATOM 700 C CA . LYS A 1 90 ? -10.245 2.356 -0.303 1.00 75.50 90 LYS A CA 1
ATOM 701 C C . LYS A 1 90 ? -11.497 3.225 -0.149 1.00 75.50 90 LYS A C 1
ATOM 703 O O . LYS A 1 90 ? -11.497 4.134 0.672 1.00 75.50 90 LYS A O 1
ATOM 708 N N . THR A 1 91 ? -12.585 2.940 -0.866 1.00 62.06 91 THR A N 1
ATOM 709 C CA . THR A 1 91 ? -13.808 3.770 -0.900 1.00 62.06 91 THR A CA 1
ATOM 710 C C . THR A 1 91 ? -14.769 3.566 0.276 1.00 62.06 91 THR A C 1
ATOM 712 O O . THR A 1 91 ? -15.888 4.062 0.226 1.00 62.06 91 THR A O 1
ATOM 715 N N . LEU A 1 92 ? -14.343 2.890 1.347 1.00 49.19 92 LEU A N 1
ATOM 716 C CA . LEU A 1 92 ? -15.197 2.295 2.382 1.00 49.19 92 LEU A CA 1
ATOM 717 C C . LEU A 1 92 ? -16.132 1.203 1.826 1.00 49.19 92 LEU A C 1
ATOM 719 O O . LEU A 1 92 ? -16.679 1.314 0.727 1.00 49.19 92 LEU A O 1
ATOM 723 N N . PRO A 1 93 ? -16.395 0.152 2.616 1.00 43.66 93 PRO A N 1
ATOM 724 C CA . PRO A 1 93 ? -17.555 -0.678 2.372 1.00 43.66 93 PRO A CA 1
ATOM 725 C C . PRO A 1 93 ? -18.794 0.206 2.608 1.00 43.66 93 PRO A C 1
ATOM 727 O O . PRO A 1 93 ? -18.846 0.950 3.593 1.00 43.66 93 PRO A O 1
ATOM 730 N N . PHE A 1 94 ? -19.849 0.073 1.790 1.00 40.19 94 PHE A N 1
ATOM 731 C CA . PHE A 1 94 ? -21.190 0.172 2.384 1.00 40.19 94 PHE A CA 1
ATOM 732 C C . PHE A 1 94 ? -21.107 -0.629 3.675 1.00 40.19 94 PHE A C 1
ATOM 734 O O . PHE A 1 94 ? -20.613 -1.757 3.588 1.00 40.19 94 PHE A O 1
ATOM 741 N N . PRO A 1 95 ? -21.488 -0.098 4.848 1.00 37.97 95 PRO A N 1
ATOM 742 C CA . PRO A 1 95 ? -21.454 -0.909 6.042 1.00 37.97 95 PRO A CA 1
ATOM 743 C C . PRO A 1 95 ? -22.289 -2.147 5.726 1.00 37.97 95 PRO A C 1
ATOM 745 O O . PRO A 1 95 ? -23.515 -2.086 5.682 1.00 37.97 95 PRO A O 1
ATOM 748 N N . VAL A 1 96 ? -21.622 -3.285 5.493 1.00 41.38 96 VAL A N 1
ATOM 749 C CA . VAL A 1 96 ? -22.187 -4.574 5.852 1.00 41.38 96 VAL A CA 1
ATOM 750 C C . VAL A 1 96 ? -22.647 -4.292 7.267 1.00 41.38 96 VAL A C 1
ATOM 752 O O . VAL A 1 96 ? -21.799 -3.834 8.045 1.00 41.38 96 VAL A O 1
ATOM 755 N N . PRO A 1 97 ? -23.945 -4.395 7.596 1.00 38.50 97 PRO A N 1
ATOM 756 C CA . PRO A 1 97 ? -24.353 -4.229 8.970 1.00 38.50 97 PRO A CA 1
ATOM 757 C C . PRO A 1 97 ? -23.540 -5.272 9.719 1.00 38.50 97 PRO A C 1
ATOM 759 O O . PRO A 1 97 ? -23.818 -6.468 9.642 1.00 38.50 97 PRO A O 1
ATOM 762 N N . SER A 1 98 ? -22.447 -4.836 10.353 1.00 39.81 98 SER A N 1
ATOM 763 C CA . SER A 1 98 ? -21.715 -5.655 11.285 1.00 39.81 98 SER A CA 1
ATOM 764 C C . SER A 1 98 ? -22.810 -6.026 12.249 1.00 39.81 98 SER A C 1
ATOM 766 O O . SER A 1 98 ? -23.394 -5.103 12.832 1.00 39.81 98 SER A O 1
ATOM 768 N N . ALA A 1 99 ? -23.161 -7.317 12.316 1.00 39.34 99 ALA A N 1
ATOM 769 C CA . ALA A 1 99 ? -24.071 -7.819 13.331 1.00 39.34 99 ALA A CA 1
ATOM 770 C C . ALA A 1 99 ? -23.707 -7.050 14.594 1.00 39.34 99 ALA A C 1
ATOM 772 O O . ALA A 1 99 ? -22.511 -7.067 14.920 1.00 39.34 99 ALA A O 1
ATOM 773 N N . PRO A 1 100 ? -24.631 -6.227 15.133 1.00 39.91 100 PRO A N 1
ATOM 774 C CA . PRO A 1 100 ? -24.284 -5.157 16.049 1.00 39.91 100 PRO A CA 1
ATOM 775 C C . PRO A 1 100 ? -23.313 -5.755 17.044 1.00 39.91 100 PRO A C 1
ATOM 777 O O . PRO A 1 100 ? -23.670 -6.726 17.714 1.00 39.91 100 PRO A O 1
ATOM 780 N N . LYS A 1 101 ? -22.052 -5.278 17.050 1.00 48.62 101 LYS A N 1
ATOM 781 C CA . LYS A 1 101 ? -21.138 -5.602 18.146 1.00 48.62 101 LYS A CA 1
ATOM 782 C C . LYS A 1 101 ? -21.968 -5.227 19.345 1.00 48.62 101 LYS A C 1
ATOM 784 O O . LYS A 1 101 ? -22.277 -4.042 19.446 1.00 48.62 101 LYS A O 1
ATOM 789 N N . ALA A 1 102 ? -22.454 -6.218 20.099 1.00 50.00 102 ALA A N 1
ATOM 790 C CA . ALA A 1 102 ? -23.400 -5.973 21.169 1.00 50.00 102 ALA A CA 1
ATOM 791 C C . ALA A 1 102 ? -22.756 -4.867 21.981 1.00 50.00 102 ALA A C 1
ATOM 793 O O . ALA A 1 102 ? -21.672 -5.072 22.530 1.00 50.00 102 ALA A O 1
ATOM 794 N N . SER A 1 103 ? -23.315 -3.659 21.886 1.00 59.09 103 SER A N 1
ATOM 795 C CA . SER A 1 103 ? -22.780 -2.514 22.588 1.00 59.09 103 SER A CA 1
ATOM 796 C C . SER A 1 103 ? -22.897 -2.959 24.024 1.00 59.09 103 SER A C 1
ATOM 798 O O . SER A 1 103 ? -24.017 -3.135 24.501 1.00 59.09 103 SER A O 1
ATOM 800 N N . LEU A 1 104 ? -21.773 -3.315 24.643 1.00 61.47 104 LEU A N 1
ATOM 801 C CA . LEU A 1 104 ? -21.754 -3.701 26.037 1.00 61.47 104 LEU A CA 1
ATOM 802 C C . LEU A 1 104 ? -22.299 -2.478 26.758 1.00 61.47 104 LEU A C 1
ATOM 804 O O . LEU A 1 104 ? -21.628 -1.459 26.857 1.00 61.47 104 LEU A O 1
ATOM 808 N N . VAL A 1 105 ? -23.578 -2.522 27.119 1.00 74.12 105 VAL A N 1
ATOM 809 C CA . VAL A 1 105 ? -24.218 -1.435 27.838 1.00 74.12 105 VAL A CA 1
ATOM 810 C C . VAL A 1 105 ? -23.727 -1.582 29.259 1.00 74.12 105 VAL A C 1
ATOM 812 O O . VAL A 1 105 ? -23.921 -2.628 29.882 1.00 74.12 105 VAL A O 1
ATOM 815 N N . ARG A 1 106 ? -23.061 -0.549 29.765 1.00 75.81 106 ARG A N 1
ATOM 816 C CA . ARG A 1 106 ? -22.664 -0.522 31.164 1.00 75.81 106 ARG A CA 1
ATOM 817 C C . ARG A 1 106 ? -23.918 -0.515 32.029 1.00 75.81 106 ARG A C 1
ATOM 819 O O . ARG A 1 106 ? -24.722 0.413 31.953 1.00 75.81 106 ARG A O 1
ATOM 826 N N . THR A 1 107 ? -24.072 -1.528 32.869 1.00 83.00 107 THR A N 1
ATOM 827 C CA . THR A 1 107 ? -25.145 -1.603 33.864 1.00 83.00 107 THR A CA 1
ATOM 828 C C . THR A 1 107 ? -24.533 -1.749 35.250 1.00 83.00 107 THR A C 1
ATOM 830 O O . THR A 1 107 ? -23.465 -2.339 35.410 1.00 83.00 107 THR A O 1
ATOM 833 N N . LYS A 1 108 ? -25.211 -1.226 36.280 1.00 83.25 108 LYS A N 1
ATOM 834 C CA . LYS A 1 108 ? -24.744 -1.347 37.674 1.00 83.25 108 LYS A CA 1
ATOM 835 C C . LYS A 1 108 ? -24.588 -2.813 38.102 1.00 83.25 108 LYS A C 1
ATOM 837 O O . LYS A 1 108 ? -23.641 -3.149 38.802 1.00 83.25 108 LYS A O 1
ATOM 842 N N . GLU A 1 109 ? -25.468 -3.683 37.614 1.00 84.19 109 GLU A N 1
ATOM 843 C CA . GLU A 1 109 ? -25.432 -5.125 37.874 1.00 84.19 109 GLU A CA 1
ATOM 844 C C . GLU A 1 109 ? -24.178 -5.793 37.295 1.00 84.19 109 GLU A C 1
ATOM 846 O O . GLU A 1 109 ? -23.562 -6.635 37.953 1.00 84.19 109 GLU A O 1
ATOM 851 N N . MET A 1 110 ? -23.759 -5.406 36.082 1.00 82.19 110 MET A N 1
ATOM 852 C CA . MET A 1 110 ? -22.526 -5.940 35.506 1.00 82.19 110 MET A CA 1
ATOM 853 C C . MET A 1 110 ? -21.276 -5.368 36.161 1.00 82.19 110 MET A C 1
ATOM 855 O O . MET A 1 110 ? -20.318 -6.118 36.347 1.00 82.19 110 MET A O 1
ATOM 859 N N . ASP A 1 111 ? -21.298 -4.102 36.581 1.00 83.94 111 ASP A N 1
ATOM 860 C CA . ASP A 1 111 ? -20.215 -3.521 37.375 1.00 83.94 111 ASP A CA 1
ATOM 861 C C . ASP A 1 111 ? -20.019 -4.323 38.674 1.00 83.94 111 ASP A C 1
ATOM 863 O O . ASP A 1 111 ? -18.910 -4.774 38.957 1.00 83.94 111 ASP A O 1
ATOM 867 N N . GLU A 1 112 ? -21.082 -4.594 39.436 1.00 86.44 112 GLU A N 1
ATOM 868 C CA . GLU A 1 112 ? -21.001 -5.400 40.664 1.00 86.44 112 GLU A CA 1
ATOM 869 C C . GLU A 1 112 ? -20.535 -6.837 40.400 1.00 86.44 112 GLU A C 1
ATOM 871 O O . GLU A 1 112 ? -19.687 -7.363 41.127 1.00 86.44 112 GLU A O 1
ATOM 876 N N . LYS A 1 113 ? -21.027 -7.464 39.327 1.00 88.06 113 LYS A N 1
ATOM 877 C CA . LYS A 1 113 ? -20.633 -8.824 38.943 1.00 88.06 113 LYS A CA 1
ATOM 878 C C . LYS A 1 113 ? -19.155 -8.917 38.554 1.00 88.06 113 LYS A C 1
ATOM 880 O O . LYS A 1 113 ? -18.486 -9.863 38.971 1.00 88.06 113 LYS A O 1
ATOM 885 N N . VAL A 1 114 ? -18.629 -7.941 37.810 1.00 86.44 114 VAL A N 1
ATOM 886 C CA . VAL A 1 114 ? -17.197 -7.855 37.467 1.00 86.44 114 VAL A CA 1
ATOM 887 C C . VAL A 1 114 ? -16.356 -7.584 38.713 1.00 86.44 114 VAL A C 1
ATOM 889 O O . VAL A 1 114 ? -15.334 -8.235 38.912 1.00 86.44 114 VAL A O 1
ATOM 892 N N . ARG A 1 115 ? -16.800 -6.688 39.601 1.00 85.75 115 ARG A N 1
ATOM 893 C CA . ARG A 1 115 ? -16.104 -6.388 40.863 1.00 85.75 115 ARG A CA 1
ATOM 894 C C . ARG A 1 115 ? -16.030 -7.605 41.791 1.00 85.75 115 ARG A C 1
ATOM 896 O O . ARG A 1 115 ? -14.983 -7.855 42.386 1.00 85.75 115 ARG A O 1
ATOM 903 N N . ASN A 1 116 ? -17.110 -8.376 41.898 1.00 87.00 116 ASN A N 1
ATOM 904 C CA . ASN A 1 116 ? -17.150 -9.595 42.707 1.00 87.00 116 ASN A CA 1
ATOM 905 C C . ASN A 1 116 ? -16.303 -10.718 42.095 1.00 87.00 116 ASN A C 1
ATOM 907 O O . ASN A 1 116 ? -15.577 -11.391 42.828 1.00 87.00 116 ASN A O 1
ATOM 911 N N . GLU A 1 117 ? -16.328 -10.893 40.769 1.00 87.75 117 GLU A N 1
ATOM 912 C CA . GLU A 1 117 ? -15.426 -11.826 40.077 1.00 87.75 117 GLU A CA 1
ATOM 913 C C . GLU A 1 117 ? -13.966 -11.446 40.323 1.00 87.75 117 GLU A C 1
ATOM 915 O O . GLU A 1 117 ? -13.190 -12.280 40.775 1.00 87.75 117 GLU A O 1
ATOM 920 N N . TYR A 1 118 ? -13.613 -10.171 40.148 1.00 83.88 118 TYR A N 1
ATOM 921 C CA . TYR A 1 118 ? -12.254 -9.685 40.365 1.00 83.88 118 TYR A CA 1
ATOM 922 C C . TYR A 1 118 ? -11.763 -9.905 41.807 1.00 83.88 118 TYR A C 1
ATOM 924 O O . TYR A 1 118 ? -10.620 -10.312 42.002 1.00 83.88 118 TYR A O 1
ATOM 932 N N . LYS A 1 119 ? -12.624 -9.695 42.816 1.00 84.56 119 LYS A N 1
ATOM 933 C CA . LYS A 1 119 ? -12.296 -9.912 44.241 1.00 84.56 119 LYS A CA 1
ATOM 934 C C . LYS A 1 119 ? -12.193 -11.386 44.640 1.00 84.56 119 LYS A C 1
ATOM 936 O O . LYS A 1 119 ? -11.409 -11.724 45.520 1.00 84.56 119 LYS A O 1
ATOM 941 N N . THR A 1 120 ? -13.011 -12.251 44.046 1.00 85.19 120 THR A N 1
ATOM 942 C CA . THR A 1 120 ? -13.040 -13.693 44.365 1.00 85.19 120 THR A CA 1
ATOM 943 C C . THR A 1 120 ? -12.033 -14.498 43.548 1.00 85.19 120 THR A C 1
ATOM 945 O O . THR A 1 120 ? -11.697 -15.631 43.905 1.00 85.19 120 THR A O 1
ATOM 948 N N . ARG A 1 121 ? -11.518 -13.920 42.458 1.00 80.25 121 ARG A N 1
ATOM 949 C CA . ARG A 1 121 ? -10.512 -14.546 41.611 1.00 80.25 121 ARG A CA 1
ATOM 950 C C . ARG A 1 121 ? -9.188 -14.691 42.360 1.00 80.25 121 ARG A C 1
ATOM 952 O O . ARG A 1 121 ? -8.666 -13.746 42.945 1.00 80.25 121 ARG A O 1
ATOM 959 N N . LYS A 1 122 ? -8.594 -15.886 42.279 1.00 80.25 122 LYS A N 1
ATOM 960 C CA . LYS A 1 122 ? -7.225 -16.125 42.759 1.00 80.25 122 LYS A CA 1
ATOM 961 C C . LYS A 1 122 ? -6.248 -15.207 42.022 1.00 80.25 122 LYS A C 1
ATOM 963 O O . LYS A 1 122 ? -6.359 -15.030 40.807 1.00 80.25 122 LYS A O 1
ATOM 968 N N . ALA A 1 123 ? -5.264 -14.673 42.742 1.00 73.00 123 ALA A N 1
ATOM 969 C CA . ALA A 1 123 ? -4.192 -13.894 42.133 1.00 73.00 123 ALA A CA 1
ATOM 970 C C . ALA A 1 123 ? -3.578 -14.669 40.949 1.00 73.00 123 ALA A C 1
ATOM 972 O O . ALA A 1 123 ? -3.337 -15.871 41.051 1.00 73.00 123 ALA A O 1
ATOM 973 N N . PHE A 1 124 ? -3.371 -13.981 39.821 1.00 71.00 124 PHE A N 1
ATOM 974 C CA . PHE A 1 124 ? -2.817 -14.519 38.565 1.00 71.00 124 PHE A CA 1
ATOM 975 C C . PHE A 1 124 ? -3.684 -15.527 37.785 1.00 71.00 124 PHE A C 1
ATOM 977 O O . PHE A 1 124 ? -3.257 -16.002 36.733 1.00 71.00 124 PHE A O 1
ATOM 984 N N . ALA A 1 125 ? -4.911 -15.832 38.222 1.00 79.06 125 ALA A N 1
ATOM 985 C CA . ALA A 1 125 ? -5.827 -16.636 37.415 1.00 79.06 125 ALA A CA 1
ATOM 986 C C . ALA A 1 125 ? -6.355 -15.841 36.204 1.00 79.06 125 ALA A C 1
ATOM 988 O O . ALA A 1 125 ? -6.632 -14.642 36.295 1.00 79.06 125 ALA A O 1
ATOM 989 N N . LYS A 1 126 ? -6.506 -16.520 35.059 1.00 79.75 126 LYS A N 1
ATOM 990 C CA . LYS A 1 126 ? -6.998 -15.915 33.814 1.00 79.75 126 LYS A CA 1
ATOM 991 C C . LYS A 1 126 ? -8.450 -15.453 33.980 1.00 79.75 126 LYS A C 1
ATOM 993 O O . LYS A 1 126 ? -9.295 -16.230 34.418 1.00 79.75 126 LYS A O 1
ATOM 998 N N . ALA A 1 127 ? -8.732 -14.208 33.594 1.00 81.06 127 ALA A N 1
ATOM 999 C CA . ALA A 1 127 ? -10.086 -13.665 33.607 1.00 81.06 127 ALA A CA 1
ATOM 1000 C C . ALA A 1 127 ? -10.985 -14.403 32.591 1.00 81.06 127 ALA A C 1
ATOM 1002 O O . ALA A 1 127 ? -10.532 -14.699 31.477 1.00 81.06 127 ALA A O 1
ATOM 1003 N N . PRO A 1 128 ? -12.259 -14.675 32.923 1.00 85.00 128 PRO A N 1
ATOM 1004 C CA . PRO A 1 128 ? -13.250 -15.116 31.950 1.00 85.00 128 PRO A CA 1
ATOM 1005 C C . PRO A 1 128 ? -13.372 -14.110 30.802 1.00 85.00 128 PRO A C 1
ATOM 1007 O O . PRO A 1 128 ? -13.312 -12.902 31.033 1.00 85.00 128 PRO A O 1
ATOM 1010 N N . LYS A 1 129 ? -13.611 -14.597 29.578 1.00 81.44 129 LYS A N 1
ATOM 1011 C CA . LYS A 1 129 ? -13.694 -13.758 28.369 1.00 81.44 129 LYS A CA 1
ATOM 1012 C C . LYS A 1 129 ? -14.653 -12.570 28.537 1.00 81.44 129 LYS A C 1
ATOM 1014 O O . LYS A 1 129 ? -14.287 -11.450 28.226 1.00 81.44 129 LYS A O 1
ATOM 1019 N N . TRP A 1 130 ? -15.825 -12.799 29.133 1.00 84.12 130 TRP A N 1
ATOM 1020 C CA . TRP A 1 130 ? -16.817 -11.747 29.383 1.00 84.12 130 TRP A CA 1
ATOM 1021 C C . TRP A 1 130 ? -16.335 -10.662 30.362 1.00 84.12 130 TRP A C 1
ATOM 1023 O O . TRP A 1 130 ? -16.697 -9.505 30.196 1.00 84.12 130 TRP A O 1
ATOM 1033 N N . SER A 1 131 ? -15.528 -11.017 31.370 1.00 83.75 131 SER A N 1
ATOM 1034 C CA . SER A 1 131 ? -14.981 -10.073 32.359 1.00 83.75 131 SER A CA 1
ATOM 1035 C C . SER A 1 131 ? -13.836 -9.268 31.744 1.00 83.75 131 SER A C 1
ATOM 1037 O O . SER A 1 131 ? -13.792 -8.049 31.880 1.00 83.75 131 SER A O 1
ATOM 1039 N N . ALA A 1 132 ? -12.963 -9.932 30.978 1.00 82.56 132 ALA A N 1
ATOM 1040 C CA . ALA A 1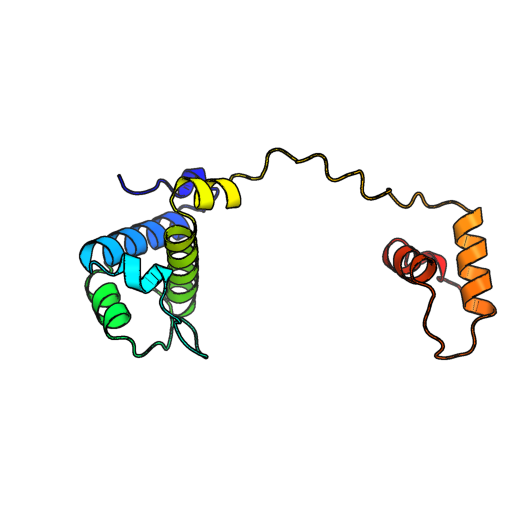 132 ? -11.890 -9.276 30.237 1.00 82.56 132 ALA A CA 1
ATOM 1041 C C . ALA A 1 132 ? -12.439 -8.260 29.223 1.00 82.56 132 ALA A C 1
ATOM 1043 O O . ALA A 1 132 ? -12.052 -7.096 29.270 1.00 82.56 132 ALA A O 1
ATOM 1044 N N . ASP A 1 133 ? -13.394 -8.676 28.385 1.00 82.44 133 ASP A N 1
ATOM 1045 C CA . ASP A 1 133 ? -14.015 -7.811 27.376 1.00 82.44 133 ASP A CA 1
ATOM 1046 C C . ASP A 1 133 ? -14.728 -6.607 28.035 1.00 82.44 133 ASP A C 1
ATOM 1048 O O . ASP A 1 133 ? -14.647 -5.486 27.530 1.00 82.44 133 ASP A O 1
ATOM 1052 N N . TYR A 1 134 ? -15.362 -6.805 29.203 1.00 83.62 134 TYR A N 1
ATOM 1053 C CA . TYR A 1 134 ? -16.019 -5.734 29.966 1.00 83.62 134 TYR A CA 1
ATOM 1054 C C . TYR A 1 134 ? -15.024 -4.749 30.593 1.00 83.62 134 TYR A C 1
ATOM 1056 O O . TYR A 1 134 ? -15.235 -3.544 30.510 1.00 83.62 134 TYR A O 1
ATOM 1064 N N . ILE A 1 135 ? -13.925 -5.228 31.188 1.00 82.38 135 ILE A N 1
ATOM 1065 C CA . ILE A 1 135 ? -12.873 -4.369 31.766 1.00 82.38 135 ILE A CA 1
ATOM 1066 C C . ILE A 1 135 ? -12.144 -3.590 30.664 1.00 82.38 135 ILE A C 1
ATOM 1068 O O . ILE A 1 135 ? -11.794 -2.429 30.862 1.00 82.38 135 ILE A O 1
ATOM 1072 N N . THR A 1 136 ? -11.934 -4.195 29.492 1.00 80.81 136 THR A N 1
ATOM 1073 C CA . THR A 1 136 ? -11.369 -3.495 28.331 1.00 80.81 136 THR A CA 1
ATOM 1074 C C . THR A 1 136 ? -12.301 -2.390 27.829 1.00 80.81 136 THR A C 1
ATOM 1076 O O . THR A 1 136 ? -11.820 -1.323 27.457 1.00 80.81 136 THR A O 1
ATOM 1079 N N . ALA A 1 137 ? -13.619 -2.613 27.852 1.00 79.94 137 ALA A N 1
ATOM 1080 C CA . ALA A 1 137 ? -14.608 -1.599 27.484 1.00 79.94 137 ALA A CA 1
ATOM 1081 C C . ALA A 1 137 ? -14.787 -0.505 28.560 1.00 79.94 137 ALA A C 1
ATOM 1083 O O . ALA A 1 137 ? -14.961 0.663 28.218 1.00 79.94 137 ALA A O 1
ATOM 1084 N N . PHE A 1 138 ? -14.720 -0.870 29.846 1.00 83.00 138 PHE A N 1
ATOM 1085 C CA . PHE A 1 138 ? -14.968 0.001 31.001 1.00 83.00 138 PHE A CA 1
ATOM 1086 C C . PHE A 1 138 ? -13.878 -0.165 32.079 1.00 83.00 138 PHE A C 1
ATOM 1088 O O . PHE A 1 138 ? -14.107 -0.777 33.129 1.00 83.00 138 PHE A O 1
ATOM 1095 N N . PRO A 1 139 ? -12.667 0.377 31.856 1.00 79.38 139 PRO A N 1
ATOM 1096 C CA . PRO A 1 139 ? -11.537 0.191 32.772 1.00 79.38 139 PRO A CA 1
ATOM 1097 C C . PRO A 1 139 ? -11.750 0.857 34.141 1.00 79.38 139 PRO A C 1
ATOM 1099 O O . PRO A 1 139 ? -11.130 0.478 35.134 1.00 79.38 139 PRO A O 1
ATOM 1102 N N . ASP A 1 140 ? -12.650 1.836 34.224 1.00 82.44 140 ASP A N 1
ATOM 1103 C CA . ASP A 1 140 ? -12.993 2.549 35.452 1.00 82.44 140 ASP A CA 1
ATOM 1104 C C . ASP A 1 140 ? -13.856 1.722 36.422 1.00 82.44 140 ASP A C 1
ATOM 1106 O O . ASP A 1 140 ? -13.980 2.079 37.594 1.00 82.44 140 ASP A O 1
ATOM 1110 N N . VAL A 1 141 ? -14.398 0.582 35.987 1.00 83.06 141 VAL A N 1
ATOM 1111 C CA . VAL A 1 141 ? -15.198 -0.320 36.833 1.00 83.06 141 VAL A CA 1
ATOM 1112 C C . VAL A 1 141 ? -14.383 -0.871 37.997 1.00 83.06 141 VAL A C 1
ATOM 1114 O O . VAL A 1 141 ? -14.942 -1.084 39.068 1.00 83.06 141 VAL A O 1
ATOM 1117 N N . LEU A 1 142 ? -13.067 -1.025 37.844 1.00 80.19 142 LEU A N 1
ATOM 1118 C CA . LEU A 1 142 ? -12.166 -1.458 38.919 1.00 80.19 142 LEU A CA 1
ATOM 1119 C C . LEU A 1 142 ? -11.524 -0.293 39.686 1.00 80.19 142 LEU A C 1
ATOM 1121 O O . LEU A 1 142 ? -10.744 -0.518 40.606 1.00 80.19 142 LEU A O 1
ATOM 1125 N N . ARG A 1 143 ? -11.848 0.962 39.351 1.00 73.81 143 ARG A N 1
ATOM 1126 C CA . ARG A 1 143 ? -11.299 2.128 40.050 1.00 73.81 143 ARG A CA 1
ATOM 1127 C C . ARG A 1 143 ? -11.814 2.139 41.499 1.00 73.81 143 ARG A C 1
ATOM 1129 O O . ARG A 1 143 ? -13.015 2.287 41.734 1.00 73.81 143 ARG A O 1
ATOM 1136 N N . GLY A 1 144 ? -10.900 1.974 42.458 1.00 62.72 144 GLY A N 1
ATOM 1137 C CA . GLY A 1 144 ? -11.193 1.975 43.899 1.00 62.72 144 GLY A CA 1
ATOM 1138 C C . GLY A 1 144 ? -11.422 0.597 44.538 1.00 62.72 144 GLY A C 1
ATOM 1139 O O . GLY A 1 144 ? -11.935 0.542 45.654 1.00 62.72 144 GLY A O 1
ATOM 1140 N N . ILE A 1 145 ? -11.080 -0.493 43.843 1.00 64.81 145 ILE A N 1
ATOM 1141 C CA . ILE A 1 145 ? -10.883 -1.837 44.422 1.00 64.81 145 ILE A CA 1
ATOM 1142 C C . ILE A 1 145 ? -9.387 -2.091 44.530 1.00 64.81 145 ILE A C 1
ATOM 1144 O O . ILE A 1 145 ? -8.991 -2.685 45.553 1.00 64.81 145 ILE A O 1
#

Organism: NCBI:txid1070528

Foldseek 3Di:
DQDQCVLLVDDPVLRVLLSLLVQLCVVLVCLVCLQPPDQPPVALLPRPDVSSVSSVVSRPDDDDSVSRRVSSVLSNLCSNLPPVRSSPVRVDDPPPVPVPPPLPDDDPVVLVVLQVCVVPDDPPDDDDPVSVVVCVVPVCSNVPD

Sequence (145 aa):
MPLNFSSLGFNSEDNAILQDMESAIDKSDTWDWVAKGDPGKWGYFMSPAPEIREIRRHLKMSHTAKTFEAAMTEMQSLALLGIDGYCSTKTLPFPVPSAPKASLVRTKEMDEKVRNEYKTRKAFAKAPKWSADYITAFPDVLRGI